Protein AF-A0A949Z402-F1 (afdb_monomer)

Foldseek 3Di:
DDDDDDDDDPDPDDPPPPPPPPDPPDAFEDEEALPQQFFDFDADPNDTDTGGDDPVSLVVSLVVCVVSLHQKYKYKNHFDPVSVVVSQVSNVVSPRHFPDKDWAAAQANGIEIMMGHPFDFPDWDWARFDWDADPNDTHTPRHTDGWTWTPPDPVDIDID

Structure (mmCIF, N/CA/C/O backbone):
data_AF-A0A949Z402-F1
#
_entry.id   AF-A0A949Z402-F1
#
loop_
_atom_site.group_PDB
_atom_site.id
_atom_site.type_symbol
_atom_site.label_atom_id
_atom_site.label_alt_id
_atom_site.label_comp_id
_atom_site.label_asym_id
_atom_site.label_entity_id
_atom_site.label_seq_id
_atom_site.pdbx_PDB_ins_code
_atom_site.Cartn_x
_atom_site.Cartn_y
_atom_site.Cartn_z
_atom_site.occupancy
_atom_site.B_iso_or_equiv
_atom_site.auth_seq_id
_atom_site.auth_comp_id
_atom_site.auth_asym_id
_atom_site.auth_atom_id
_atom_site.pdbx_PDB_model_num
ATOM 1 N N . MET A 1 1 ? -17.457 11.438 79.025 1.00 46.75 1 MET A N 1
ATOM 2 C CA . MET A 1 1 ? -18.144 10.648 77.982 1.00 46.75 1 MET A CA 1
ATOM 3 C C . MET A 1 1 ? -19.634 10.921 78.084 1.00 46.75 1 MET A C 1
ATOM 5 O O . MET A 1 1 ? -20.212 10.625 79.122 1.00 46.75 1 MET A O 1
ATOM 9 N N . PRO A 1 2 ? -20.213 11.567 77.064 1.00 48.06 2 PRO A N 1
ATOM 10 C CA . PRO A 1 2 ? -21.345 10.931 76.407 1.00 48.06 2 PRO A CA 1
ATOM 11 C C . PRO A 1 2 ? -21.256 10.956 74.873 1.00 48.06 2 PRO A C 1
ATOM 13 O O . PRO A 1 2 ? -20.436 11.629 74.256 1.00 48.06 2 PRO A O 1
ATOM 16 N N . LEU A 1 3 ? -22.125 10.114 74.339 1.00 45.69 3 LEU A N 1
ATOM 17 C CA . LEU A 1 3 ? -22.422 9.681 72.984 1.00 45.69 3 LEU A CA 1
ATOM 18 C C . LEU A 1 3 ? -22.854 10.820 72.034 1.00 45.69 3 LEU A C 1
ATOM 20 O O . LEU A 1 3 ? -23.601 11.703 72.451 1.00 45.69 3 LEU A O 1
ATOM 24 N N . GLY A 1 4 ? -22.526 10.722 70.737 1.00 38.00 4 GLY A N 1
ATOM 25 C CA . GLY A 1 4 ? -23.383 11.314 69.701 1.00 38.00 4 GLY A CA 1
ATOM 26 C C . GLY A 1 4 ? -22.744 11.665 68.352 1.00 38.00 4 GLY A C 1
ATOM 27 O O . GLY A 1 4 ? -21.992 12.626 68.260 1.00 38.00 4 GLY A O 1
ATOM 28 N N . LYS A 1 5 ? -23.254 10.981 67.313 1.00 41.22 5 LYS A N 1
ATOM 29 C CA . LYS A 1 5 ? -23.317 11.330 65.873 1.00 41.22 5 LYS A CA 1
ATOM 30 C C . LYS A 1 5 ? -22.234 10.740 64.960 1.00 41.22 5 LYS A C 1
ATOM 32 O O . LYS A 1 5 ? -21.258 11.383 64.595 1.00 41.22 5 LYS A O 1
ATOM 37 N N . ILE A 1 6 ? -22.518 9.519 64.502 1.00 51.88 6 ILE A N 1
ATOM 38 C CA . ILE A 1 6 ? -22.036 8.974 63.229 1.00 51.88 6 ILE A CA 1
ATOM 39 C C . ILE A 1 6 ? -22.799 9.713 62.123 1.00 51.88 6 ILE A C 1
ATOM 41 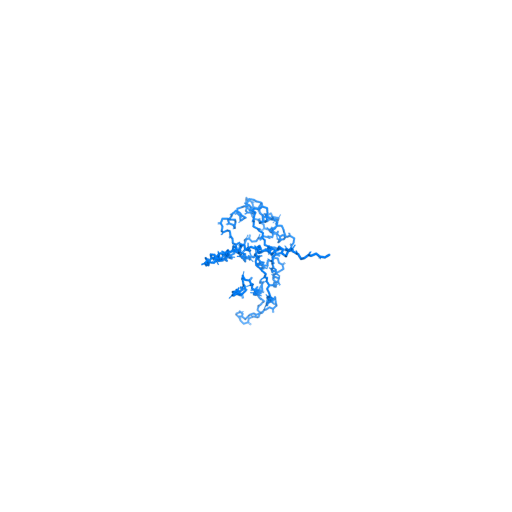O O . ILE A 1 6 ? -24.020 9.599 62.034 1.00 51.88 6 ILE A O 1
ATOM 45 N N . LEU A 1 7 ? -22.093 10.508 61.320 1.00 41.69 7 LEU A N 1
ATOM 46 C CA . LEU A 1 7 ? -22.651 11.148 60.134 1.00 41.69 7 LEU A CA 1
ATOM 47 C C . LEU A 1 7 ? -22.431 10.207 58.943 1.00 41.69 7 LEU A C 1
ATOM 49 O O . LEU A 1 7 ? -21.338 10.129 58.388 1.00 41.69 7 LEU A O 1
ATOM 53 N N . SER A 1 8 ? -23.461 9.448 58.586 1.00 45.00 8 SER A N 1
ATOM 54 C CA . SER A 1 8 ? -23.482 8.632 57.373 1.00 45.00 8 SER A CA 1
ATOM 55 C C . SER A 1 8 ? -23.674 9.546 56.159 1.00 45.00 8 SER A C 1
ATOM 57 O O . SER A 1 8 ? -24.784 10.005 55.903 1.00 45.00 8 SER A O 1
ATOM 59 N N . LEU A 1 9 ? -22.607 9.827 55.405 1.00 45.69 9 LEU A N 1
ATOM 60 C CA . LEU A 1 9 ? -22.726 10.397 54.061 1.00 45.69 9 LEU A CA 1
ATOM 61 C C . LEU A 1 9 ? -22.918 9.255 53.059 1.00 45.69 9 LEU A C 1
ATOM 63 O O . LEU A 1 9 ? -21.969 8.573 52.680 1.00 45.69 9 LEU A O 1
ATOM 67 N N . VAL A 1 10 ? -24.161 9.056 52.627 1.00 49.12 10 VAL A N 1
ATOM 68 C CA . VAL A 1 10 ? -24.473 8.288 51.418 1.00 49.12 10 VAL A CA 1
ATOM 69 C C . VAL A 1 10 ? -24.272 9.233 50.236 1.00 49.12 10 VAL A C 1
ATOM 71 O O . VAL A 1 10 ? -25.130 10.062 49.942 1.00 49.12 10 VAL A O 1
ATOM 74 N N . ALA A 1 11 ? -23.115 9.152 49.581 1.00 50.62 11 ALA A N 1
ATOM 75 C CA . ALA A 1 11 ? -22.916 9.789 48.286 1.00 50.62 11 ALA A CA 1
ATOM 76 C C . ALA A 1 11 ? -23.569 8.902 47.217 1.00 50.62 11 ALA A C 1
ATOM 78 O O . ALA A 1 11 ? -23.073 7.822 46.898 1.00 50.62 11 ALA A O 1
ATOM 79 N N . ALA A 1 12 ? -24.719 9.339 46.703 1.00 48.97 12 ALA A N 1
ATOM 80 C CA . ALA A 1 12 ? -25.381 8.714 45.568 1.00 48.97 12 ALA A CA 1
ATOM 81 C C . ALA A 1 12 ? -24.500 8.881 44.319 1.00 48.97 12 ALA A C 1
ATOM 83 O O . ALA A 1 12 ? -24.354 9.983 43.790 1.00 48.97 12 ALA A O 1
ATOM 84 N N . GLY A 1 13 ? -23.876 7.790 43.875 1.00 50.53 13 GLY A N 1
ATOM 85 C CA . GLY A 1 13 ? -23.133 7.747 42.621 1.00 50.53 13 GLY A CA 1
ATOM 86 C C . GLY A 1 13 ? -24.093 7.843 41.440 1.00 50.53 13 GLY A C 1
ATOM 87 O O . GLY A 1 13 ? -24.906 6.947 41.219 1.00 50.53 13 GLY A O 1
ATOM 88 N N . LEU A 1 14 ? -24.002 8.935 40.684 1.00 52.19 14 LEU A N 1
ATOM 89 C CA . LEU A 1 14 ? -24.701 9.097 39.417 1.00 52.19 14 LEU A CA 1
ATOM 90 C C . LEU A 1 14 ? -23.986 8.227 38.368 1.00 52.19 14 LEU A C 1
ATOM 92 O O . LEU A 1 14 ? -23.004 8.650 37.762 1.00 52.19 14 LEU A O 1
ATOM 96 N N . PHE A 1 15 ? -24.440 6.987 38.182 1.00 54.12 15 PHE A N 1
ATOM 97 C CA . PHE A 1 15 ? -24.009 6.167 37.050 1.00 54.12 15 PHE A CA 1
ATOM 98 C C . PHE A 1 15 ? -24.673 6.711 35.784 1.00 54.12 15 PHE A C 1
ATOM 100 O O . PHE A 1 15 ? -25.834 6.425 35.497 1.00 54.12 15 PHE A O 1
ATOM 107 N N . LEU A 1 16 ? -23.930 7.517 35.026 1.00 51.97 16 LEU A N 1
ATOM 108 C CA . LEU A 1 16 ? -24.252 7.785 33.631 1.00 51.97 16 LEU A CA 1
ATOM 109 C C . LEU A 1 16 ? -24.051 6.476 32.866 1.00 51.97 16 LEU A C 1
ATOM 111 O O . LEU A 1 16 ? -22.935 6.115 32.498 1.00 51.97 16 LEU A O 1
ATOM 115 N N . LEU A 1 17 ? -25.143 5.739 32.668 1.00 54.09 17 LEU A N 1
ATOM 116 C CA . LEU A 1 17 ? -25.222 4.708 31.643 1.00 54.09 17 LEU A CA 1
ATOM 117 C C . LEU A 1 17 ? -25.115 5.421 30.295 1.00 54.09 17 LEU A C 1
ATOM 119 O O . LEU A 1 17 ? -26.114 5.858 29.726 1.00 54.09 17 LEU A O 1
ATOM 123 N N . SER A 1 18 ? -23.885 5.584 29.814 1.00 55.62 18 SER A N 1
ATOM 124 C CA . SER A 1 18 ? -23.616 5.895 28.418 1.00 55.62 18 SER A CA 1
ATOM 125 C C . SER A 1 18 ? -24.183 4.741 27.605 1.00 55.62 18 SER A C 1
ATOM 127 O O . SER A 1 18 ? -23.554 3.693 27.479 1.00 55.62 18 SER A O 1
ATOM 129 N N . GLY A 1 19 ? -25.416 4.900 27.123 1.00 50.97 19 GLY A N 1
ATOM 130 C CA . GLY A 1 19 ? -25.978 3.995 26.140 1.00 50.97 19 GLY A CA 1
ATOM 131 C C . GLY A 1 19 ? -25.016 3.969 24.965 1.00 50.97 19 GLY A C 1
ATOM 132 O O . GLY A 1 19 ? -24.846 4.979 24.284 1.00 50.97 19 GLY A O 1
ATOM 133 N N . THR A 1 20 ? -24.341 2.842 24.755 1.00 55.91 20 THR A N 1
ATOM 134 C CA . THR A 1 20 ? -23.662 2.602 23.491 1.00 55.91 20 THR A CA 1
ATOM 135 C C . THR A 1 20 ? -24.765 2.600 22.452 1.00 55.91 20 THR A C 1
ATOM 137 O O . THR A 1 20 ? -25.595 1.689 22.426 1.00 55.91 20 THR A O 1
ATOM 140 N N . ALA A 1 21 ? -24.830 3.660 21.652 1.00 53.25 21 ALA A N 1
ATOM 141 C CA . ALA A 1 21 ? -25.573 3.611 20.414 1.00 53.25 21 ALA A CA 1
ATOM 142 C C . ALA A 1 21 ? -24.992 2.424 19.642 1.00 53.25 21 ALA A C 1
ATOM 144 O O . ALA A 1 21 ? -23.868 2.495 19.153 1.00 53.25 21 ALA A O 1
ATOM 145 N N . LEU A 1 22 ? -25.722 1.308 19.615 1.00 53.44 22 LEU A N 1
ATOM 146 C CA . LEU A 1 22 ? -25.444 0.174 18.742 1.00 53.44 22 LEU A CA 1
ATOM 147 C C . LEU A 1 22 ? -25.821 0.612 17.323 1.00 53.44 22 LEU A C 1
ATOM 149 O O . LEU A 1 22 ? -26.814 0.167 16.757 1.00 53.44 22 LEU A O 1
ATOM 153 N N . GLY A 1 23 ? -25.084 1.591 16.802 1.00 54.81 23 GLY A N 1
ATOM 154 C CA . GLY A 1 23 ? -25.001 1.816 15.376 1.00 54.81 23 GLY A CA 1
ATOM 155 C C . GLY A 1 23 ? -24.109 0.721 14.820 1.00 54.81 23 GLY A C 1
ATOM 156 O O . GLY A 1 23 ? -23.048 0.451 15.377 1.00 54.81 23 GLY A O 1
ATOM 157 N N . GLU A 1 24 ? -24.560 0.062 13.762 1.00 59.38 24 GLU A N 1
ATOM 158 C CA . GLU A 1 24 ? -23.704 -0.804 12.963 1.00 59.38 24 GLU A CA 1
ATOM 159 C C . GLU A 1 24 ? -22.546 0.063 12.450 1.00 59.38 24 GLU A C 1
ATOM 161 O O . GLU A 1 24 ? -22.741 0.957 11.624 1.00 59.38 24 GLU A O 1
ATOM 166 N N . GLU A 1 25 ? -21.365 -0.099 13.047 1.00 73.44 25 GLU A N 1
ATOM 167 C CA . GLU A 1 25 ? -20.179 0.663 12.675 1.00 73.44 25 GLU A CA 1
ATOM 168 C C . GLU A 1 25 ? -19.732 0.146 11.304 1.00 73.44 25 GLU A C 1
ATOM 170 O O . GLU A 1 25 ? -19.104 -0.905 11.181 1.00 73.44 25 GLU A O 1
ATOM 175 N N . ALA A 1 26 ? -20.172 0.835 10.250 1.00 88.19 26 ALA A N 1
ATOM 176 C CA . ALA A 1 26 ? -19.828 0.480 8.885 1.00 88.19 26 ALA A CA 1
ATOM 177 C C . ALA A 1 26 ? -18.327 0.696 8.671 1.00 88.19 26 ALA A C 1
ATOM 179 O O . ALA A 1 26 ? -17.808 1.785 8.912 1.00 88.19 26 ALA A O 1
ATOM 180 N N . VAL A 1 27 ? -17.646 -0.340 8.188 1.00 93.44 27 VAL A N 1
ATOM 181 C CA . VAL A 1 27 ? -16.229 -0.283 7.823 1.00 93.44 27 VAL A CA 1
ATOM 182 C C . VAL A 1 27 ? -16.104 -0.109 6.321 1.00 93.44 27 VAL A C 1
ATOM 184 O O . VAL A 1 27 ? -16.665 -0.890 5.551 1.00 93.44 27 VAL A O 1
ATOM 187 N N . THR A 1 28 ? -15.313 0.873 5.894 1.00 97.12 28 THR A N 1
ATOM 188 C CA . THR A 1 28 ? -15.003 1.069 4.476 1.00 97.12 28 THR A CA 1
ATOM 189 C C . THR A 1 28 ? -13.677 0.402 4.127 1.00 97.12 28 THR A C 1
ATOM 191 O O . THR A 1 28 ? -12.605 0.873 4.514 1.00 97.12 28 THR A O 1
ATOM 194 N N . PHE A 1 29 ? -13.749 -0.679 3.350 1.00 97.81 29 PHE A N 1
ATOM 195 C CA . PHE A 1 29 ? -12.595 -1.281 2.686 1.00 97.81 29 PHE A CA 1
ATOM 196 C C . PHE A 1 29 ? -12.492 -0.772 1.245 1.00 97.81 29 PHE A C 1
ATOM 198 O O . PHE A 1 29 ? -13.462 -0.836 0.488 1.00 97.81 29 PHE A O 1
ATOM 205 N N . ALA A 1 30 ? -11.307 -0.312 0.847 1.00 98.38 30 ALA A N 1
ATOM 206 C CA . ALA A 1 30 ? -11.012 0.061 -0.530 1.00 98.38 30 ALA A CA 1
ATOM 207 C C . ALA A 1 30 ? -9.745 -0.637 -1.024 1.00 98.38 30 ALA A C 1
ATOM 209 O O . ALA A 1 30 ? -8.752 -0.723 -0.305 1.00 98.38 30 ALA A O 1
ATOM 210 N N . HIS A 1 31 ? -9.757 -1.071 -2.284 1.00 98.19 31 HIS A N 1
ATOM 211 C CA . HIS A 1 31 ? -8.558 -1.505 -2.991 1.00 98.19 31 HIS A CA 1
ATOM 212 C C . HIS A 1 31 ? -8.319 -0.606 -4.206 1.00 98.19 31 HIS A C 1
ATOM 214 O O . HIS A 1 31 ? -9.238 -0.369 -4.992 1.00 98.19 31 HIS A O 1
ATOM 220 N N . TYR A 1 32 ? -7.091 -0.112 -4.367 1.00 98.12 32 TYR A N 1
ATOM 221 C CA . TYR A 1 32 ? -6.745 0.821 -5.436 1.00 98.12 32 TYR A CA 1
ATOM 222 C C . TYR A 1 32 ? -5.371 0.498 -6.036 1.00 98.12 32 TYR A C 1
ATOM 224 O O . TYR A 1 32 ? -4.352 0.542 -5.350 1.00 98.12 32 TYR A O 1
ATOM 232 N N . ASN A 1 33 ? -5.313 0.209 -7.338 1.00 98.12 33 ASN A N 1
ATOM 233 C CA . ASN A 1 33 ? -4.036 0.171 -8.050 1.00 98.12 33 ASN A CA 1
ATOM 234 C C . ASN A 1 33 ? -3.547 1.616 -8.231 1.00 98.12 33 ASN A C 1
ATOM 236 O O . ASN A 1 33 ? -4.213 2.420 -8.883 1.00 98.12 33 ASN A O 1
ATOM 240 N N . VAL A 1 34 ? -2.405 1.959 -7.630 1.00 98.19 34 VAL A N 1
ATOM 241 C CA . VAL A 1 34 ? -1.888 3.340 -7.604 1.00 98.19 34 VAL A CA 1
ATOM 242 C C . VAL A 1 34 ? -1.149 3.740 -8.887 1.00 98.19 34 VAL A C 1
ATOM 244 O O . VAL A 1 34 ? -0.618 4.852 -8.966 1.00 98.19 34 VAL A O 1
ATOM 247 N N . GLU A 1 35 ? -1.161 2.857 -9.889 1.00 96.94 35 GLU A N 1
ATOM 248 C CA . GLU A 1 35 ? -0.598 3.032 -11.225 1.00 96.94 35 GLU A CA 1
ATOM 249 C C . GLU A 1 35 ? 0.867 3.467 -11.151 1.00 96.94 35 GLU A C 1
ATOM 251 O O . GLU A 1 35 ? 1.227 4.636 -11.360 1.00 96.94 35 GLU A O 1
ATOM 256 N N . ASN A 1 36 ? 1.706 2.491 -10.815 1.00 96.94 36 ASN A N 1
ATOM 257 C CA . ASN A 1 36 ? 3.144 2.621 -10.637 1.00 96.94 36 ASN A CA 1
ATOM 258 C C . ASN A 1 36 ? 3.553 3.817 -9.755 1.00 96.94 36 ASN A C 1
ATOM 260 O O . ASN A 1 36 ? 4.125 4.805 -10.240 1.00 96.94 36 ASN A O 1
ATOM 264 N N . TYR A 1 37 ? 3.312 3.719 -8.443 1.00 98.00 37 TYR A N 1
ATOM 265 C CA . TYR A 1 37 ? 3.871 4.643 -7.446 1.00 98.00 37 TYR A CA 1
ATOM 266 C C . TYR A 1 37 ? 5.343 4.299 -7.165 1.00 98.00 37 TYR A C 1
ATOM 268 O O . TYR A 1 37 ? 5.717 3.938 -6.057 1.00 98.00 37 TYR A O 1
ATOM 276 N N . LEU A 1 38 ? 6.159 4.353 -8.216 1.00 96.50 38 LEU A N 1
ATOM 277 C CA . LEU A 1 38 ? 7.594 4.080 -8.209 1.00 96.50 38 LEU A CA 1
ATOM 278 C C . LEU A 1 38 ? 8.339 5.047 -9.138 1.00 96.50 38 LEU A C 1
ATOM 280 O O . LEU A 1 38 ? 7.731 5.818 -9.893 1.00 96.50 38 LEU A O 1
ATOM 284 N N . GLU A 1 39 ? 9.666 4.990 -9.115 1.00 95.88 39 GLU A N 1
ATOM 285 C CA . GLU A 1 39 ? 10.481 5.579 -10.175 1.00 95.88 39 GLU A CA 1
ATOM 286 C C . GLU A 1 39 ? 10.527 4.623 -11.363 1.00 95.88 39 GLU A C 1
ATOM 288 O O . GLU A 1 39 ? 10.746 3.429 -11.195 1.00 95.88 39 GLU A O 1
ATOM 293 N N . MET A 1 40 ? 10.285 5.130 -12.568 1.00 95.44 40 MET A N 1
ATOM 294 C CA . MET A 1 40 ? 10.341 4.320 -13.783 1.00 95.44 40 MET A CA 1
ATOM 295 C C . MET A 1 40 ? 10.519 5.205 -15.014 1.00 95.44 40 MET A C 1
ATOM 297 O O . MET A 1 40 ? 10.431 6.432 -14.938 1.00 95.44 40 MET A O 1
ATOM 301 N N . ASN A 1 41 ? 10.702 4.580 -16.177 1.00 94.31 41 ASN A N 1
ATOM 302 C CA . ASN A 1 41 ? 10.580 5.277 -17.453 1.00 94.31 41 ASN A CA 1
ATOM 303 C C . ASN A 1 41 ? 9.126 5.708 -17.685 1.00 94.31 41 ASN A C 1
ATOM 305 O O . ASN A 1 41 ? 8.216 4.880 -17.729 1.00 94.31 41 ASN A O 1
ATOM 309 N N . ARG A 1 42 ? 8.918 7.009 -17.866 1.00 91.25 42 ARG A N 1
ATOM 310 C CA . ARG A 1 42 ? 7.619 7.652 -18.091 1.00 91.25 42 ARG A CA 1
ATOM 311 C C . ARG A 1 42 ? 7.602 8.348 -19.442 1.00 91.25 42 ARG A C 1
ATOM 313 O O . ARG A 1 42 ? 8.650 8.586 -20.034 1.00 91.25 42 ARG A O 1
ATOM 320 N N . ARG A 1 43 ? 6.407 8.661 -19.944 1.00 88.06 43 ARG A N 1
ATOM 321 C CA . ARG A 1 43 ? 6.229 9.424 -21.186 1.00 88.06 43 ARG A CA 1
ATOM 322 C C . ARG A 1 43 ? 5.838 10.856 -20.856 1.00 88.06 43 ARG A C 1
ATOM 324 O O . ARG A 1 43 ? 4.764 11.070 -20.304 1.00 88.06 43 ARG A O 1
ATOM 331 N N . ASP A 1 44 ? 6.671 11.809 -21.252 1.00 81.62 44 ASP A N 1
ATOM 332 C CA . ASP A 1 44 ? 6.364 13.239 -21.196 1.00 81.62 44 ASP A CA 1
ATOM 333 C C . ASP A 1 44 ? 6.565 13.853 -22.584 1.00 81.62 44 ASP A C 1
ATOM 335 O O . ASP A 1 44 ? 7.619 13.693 -23.197 1.00 81.62 44 ASP A O 1
ATOM 339 N N . GLY A 1 45 ? 5.514 14.452 -23.150 1.00 80.88 45 GLY A N 1
ATOM 340 C CA . GLY A 1 45 ? 5.546 14.994 -24.516 1.00 80.88 45 GLY A CA 1
ATOM 341 C C . GLY A 1 45 ? 5.982 13.994 -25.603 1.00 80.88 45 GLY A C 1
ATOM 342 O O . GLY A 1 45 ? 6.490 14.403 -26.643 1.00 80.88 45 GLY A O 1
ATOM 343 N N . GLY A 1 46 ? 5.827 12.685 -25.365 1.00 83.38 46 GLY A N 1
ATOM 344 C CA . GLY A 1 46 ? 6.287 11.617 -26.264 1.00 83.38 46 GLY A CA 1
ATOM 345 C C . GLY A 1 46 ? 7.743 11.171 -26.065 1.00 83.38 46 GLY A C 1
ATOM 346 O O . GLY A 1 46 ? 8.159 10.206 -26.704 1.00 83.38 46 GLY A O 1
ATOM 347 N N . GLN A 1 47 ? 8.500 11.806 -25.167 1.00 85.94 47 GLN A N 1
ATOM 348 C CA . GLN A 1 47 ? 9.859 11.404 -24.800 1.00 85.94 47 GLN A CA 1
ATOM 349 C C . GLN A 1 47 ? 9.853 10.509 -23.558 1.00 85.94 47 GLN A C 1
ATOM 351 O O . GLN A 1 47 ? 9.030 10.681 -22.657 1.00 85.94 47 GLN A O 1
ATOM 356 N N . ALA A 1 48 ? 10.772 9.543 -23.520 1.00 89.62 48 ALA A N 1
ATOM 357 C CA . ALA A 1 48 ? 10.993 8.717 -22.342 1.00 89.62 48 ALA A CA 1
ATOM 358 C C . ALA A 1 48 ? 11.830 9.496 -21.320 1.00 89.62 48 ALA A C 1
ATOM 360 O O . ALA A 1 48 ? 12.960 9.882 -21.614 1.00 89.62 48 ALA A O 1
ATOM 361 N N . VAL A 1 49 ? 11.282 9.711 -20.127 1.00 92.44 49 VAL A N 1
ATOM 362 C CA . VAL A 1 49 ? 11.958 10.381 -19.010 1.00 92.44 49 VAL A CA 1
ATOM 363 C C . VAL A 1 49 ? 11.908 9.458 -17.802 1.00 92.44 49 VAL A C 1
ATOM 365 O O . VAL A 1 49 ? 10.834 8.983 -17.434 1.00 92.44 49 VAL A O 1
ATOM 368 N N . PHE A 1 50 ? 13.055 9.186 -17.185 1.00 94.94 50 PHE A N 1
ATOM 369 C CA . PHE A 1 50 ? 13.101 8.434 -15.934 1.00 94.94 50 PHE A CA 1
ATOM 370 C C . PHE A 1 50 ? 12.737 9.349 -14.764 1.00 94.94 50 PHE A C 1
ATOM 372 O O . PHE A 1 50 ? 13.298 10.438 -14.630 1.00 94.94 50 PHE A O 1
ATOM 379 N N . GLY A 1 51 ? 11.804 8.920 -13.918 1.00 95.12 51 GLY A N 1
ATOM 380 C CA . GLY A 1 51 ? 11.444 9.687 -12.734 1.00 95.12 51 GLY A CA 1
ATOM 381 C C . GLY A 1 51 ? 10.279 9.114 -11.929 1.00 95.12 51 GLY A C 1
ATOM 382 O O . GLY A 1 51 ? 9.655 8.118 -12.323 1.00 95.12 51 GLY A O 1
ATOM 383 N N . PRO A 1 52 ? 9.959 9.753 -10.791 1.00 95.94 52 PRO A N 1
ATOM 384 C CA . PRO A 1 52 ? 8.891 9.322 -9.897 1.00 95.94 52 PRO A CA 1
ATOM 385 C C . PRO A 1 52 ? 7.513 9.551 -10.519 1.00 95.94 52 PRO A C 1
ATOM 387 O O . PRO A 1 52 ? 7.370 10.264 -11.518 1.00 95.94 52 PRO A O 1
ATOM 390 N N . LYS A 1 53 ? 6.466 8.994 -9.893 1.00 96.50 53 LYS A N 1
ATOM 391 C CA . LYS A 1 53 ? 5.078 9.338 -10.243 1.00 96.50 53 LYS A CA 1
ATOM 392 C C . LYS A 1 53 ? 4.899 10.861 -10.232 1.00 96.50 53 LYS A C 1
ATOM 394 O O . LYS A 1 53 ? 5.236 11.477 -9.216 1.00 96.50 53 LYS A O 1
ATOM 399 N N . PRO A 1 54 ? 4.390 11.481 -11.316 1.00 95.62 54 PRO A N 1
ATOM 400 C CA . PRO A 1 54 ? 4.269 12.930 -11.390 1.00 95.62 54 PRO A CA 1
ATOM 401 C C . PRO A 1 54 ? 3.500 13.498 -10.198 1.00 95.62 54 PRO A C 1
ATOM 403 O O . PRO A 1 54 ? 2.437 12.996 -9.831 1.00 95.62 54 PRO A O 1
ATOM 406 N N . GLU A 1 55 ? 3.992 14.592 -9.617 1.00 97.12 55 GLU A N 1
ATOM 407 C CA . GLU A 1 55 ? 3.386 15.200 -8.423 1.00 97.12 55 GLU A CA 1
ATOM 408 C C . GLU A 1 55 ? 1.904 15.552 -8.611 1.00 97.12 55 GLU A C 1
ATOM 410 O O . GLU A 1 55 ? 1.104 15.442 -7.680 1.00 97.12 55 GLU A O 1
ATOM 415 N N . ARG A 1 56 ? 1.509 15.936 -9.831 1.00 96.75 56 ARG A N 1
ATOM 416 C CA . ARG A 1 56 ? 0.102 16.180 -10.172 1.00 96.75 56 ARG A CA 1
ATOM 417 C C . ARG A 1 56 ? -0.745 14.917 -10.009 1.00 96.75 56 ARG A C 1
ATOM 419 O O . ARG A 1 56 ? -1.842 15.002 -9.466 1.00 96.75 56 ARG A O 1
ATOM 426 N N . GLU A 1 57 ? -0.245 13.765 -10.445 1.00 97.19 57 GLU A N 1
ATOM 427 C CA . GLU A 1 57 ? -0.935 12.481 -10.299 1.00 97.19 57 GLU A CA 1
ATOM 428 C C . GLU A 1 57 ? -0.974 12.032 -8.841 1.00 97.19 57 GLU A C 1
ATOM 430 O O . GLU A 1 57 ? -2.037 11.643 -8.367 1.00 97.19 57 GLU A O 1
ATOM 435 N N . LYS A 1 58 ? 0.135 12.165 -8.098 1.00 98.44 58 LYS A N 1
ATOM 436 C CA . LYS A 1 58 ? 0.165 11.864 -6.656 1.00 98.44 58 LYS A CA 1
ATOM 437 C C . LYS A 1 58 ? -0.889 12.672 -5.890 1.00 98.44 58 LYS A C 1
ATOM 439 O O . LYS A 1 58 ? -1.616 12.120 -5.070 1.00 98.44 58 LYS A O 1
ATOM 444 N N . LYS A 1 59 ? -1.026 13.972 -6.183 1.00 98.56 59 LYS A N 1
ATOM 445 C CA . LYS A 1 59 ? -2.052 14.840 -5.572 1.00 98.56 59 LYS A CA 1
ATOM 446 C C . LYS A 1 59 ? -3.479 14.398 -5.903 1.00 98.56 59 LYS A C 1
ATOM 448 O O . LYS A 1 59 ? -4.339 14.442 -5.029 1.00 98.56 59 LYS A O 1
ATOM 453 N N . VAL A 1 60 ? -3.738 13.992 -7.147 1.00 98.50 60 VAL A N 1
ATOM 454 C CA . VAL A 1 60 ? -5.059 13.491 -7.562 1.00 98.50 60 VAL A CA 1
ATOM 455 C C . VAL A 1 60 ? -5.370 12.162 -6.879 1.00 98.50 60 VAL A C 1
ATOM 457 O O . VAL A 1 60 ? -6.454 12.024 -6.326 1.00 98.50 60 VAL A O 1
ATOM 460 N N . LEU A 1 61 ? -4.409 11.237 -6.844 1.00 98.56 61 LEU A N 1
ATOM 461 C CA . LEU A 1 61 ? -4.530 9.953 -6.156 1.00 98.56 61 LEU A CA 1
ATOM 462 C C . LEU A 1 61 ? -4.901 10.139 -4.679 1.00 98.56 61 LEU A C 1
ATOM 464 O O . LEU A 1 61 ? -5.891 9.583 -4.214 1.00 98.56 61 LEU A O 1
ATOM 468 N N . VAL A 1 62 ? -4.148 10.971 -3.954 1.00 98.69 62 VAL A N 1
ATOM 469 C CA . VAL A 1 62 ? -4.406 11.249 -2.531 1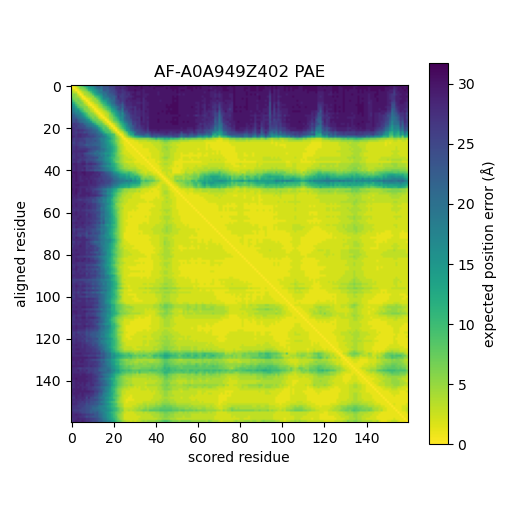.00 98.69 62 VAL A CA 1
ATOM 470 C C . VAL A 1 62 ? -5.775 11.900 -2.329 1.00 98.69 62 VAL A C 1
ATOM 472 O O . VAL A 1 62 ? -6.468 11.572 -1.370 1.00 98.69 62 VAL A O 1
ATOM 475 N N . ARG A 1 63 ? -6.202 12.787 -3.238 1.00 98.62 63 ARG A N 1
ATOM 476 C CA . ARG A 1 63 ? -7.541 13.386 -3.182 1.00 98.62 63 ARG A CA 1
ATOM 477 C C . ARG A 1 63 ? -8.644 12.339 -3.364 1.00 98.62 63 ARG A C 1
ATOM 479 O O . ARG A 1 63 ? -9.583 12.351 -2.583 1.00 98.62 63 ARG A O 1
ATOM 486 N N . ILE A 1 64 ? -8.508 11.430 -4.331 1.00 98.56 64 ILE A N 1
ATOM 487 C CA . ILE A 1 64 ? -9.473 10.339 -4.558 1.00 98.56 64 ILE A CA 1
ATOM 488 C C . ILE A 1 64 ? -9.574 9.452 -3.313 1.00 98.56 64 ILE A C 1
ATOM 490 O O . ILE A 1 64 ? -10.669 9.193 -2.826 1.00 98.56 64 ILE A O 1
ATOM 494 N N . ILE A 1 65 ? -8.438 9.037 -2.748 1.00 98.75 65 ILE A N 1
ATOM 495 C CA . ILE A 1 65 ? -8.420 8.211 -1.533 1.00 98.75 65 ILE A CA 1
ATOM 496 C C . ILE A 1 65 ? -9.062 8.960 -0.356 1.00 98.75 6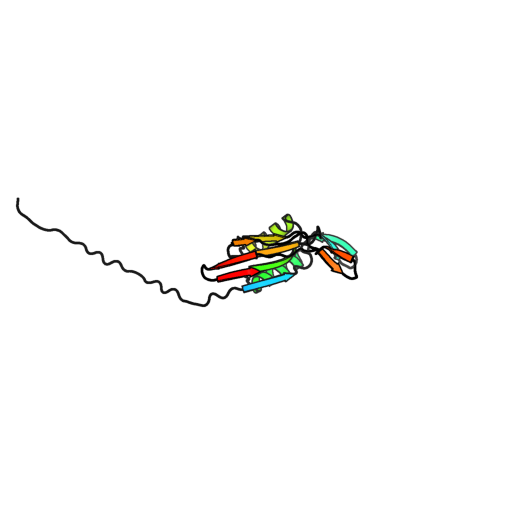5 ILE A C 1
ATOM 498 O O . ILE A 1 65 ? -9.821 8.369 0.407 1.00 98.75 65 ILE A O 1
ATOM 502 N N . LYS A 1 66 ? -8.816 10.270 -0.228 1.00 98.50 66 LYS A N 1
ATOM 503 C CA . LYS A 1 66 ? -9.474 11.114 0.778 1.00 98.50 66 LYS A CA 1
ATOM 504 C C . LYS A 1 66 ? -10.990 11.164 0.606 1.00 98.50 66 LYS A C 1
ATOM 506 O O . LYS A 1 66 ? -11.699 11.111 1.602 1.00 98.50 66 LYS A O 1
ATOM 511 N N . GLU A 1 67 ? -11.474 11.288 -0.626 1.00 98.31 67 GLU A N 1
ATOM 512 C CA . GLU A 1 67 ? -12.909 11.311 -0.932 1.00 98.31 67 GLU A CA 1
ATOM 513 C C . GLU A 1 67 ? -13.582 9.966 -0.621 1.00 98.31 67 GLU A C 1
ATOM 515 O O . GLU A 1 67 ? -14.716 9.958 -0.153 1.00 98.31 67 GLU A O 1
ATOM 520 N N . ILE A 1 68 ? -12.875 8.845 -0.815 1.00 98.19 68 ILE A N 1
ATOM 521 C CA . ILE A 1 68 ? -13.334 7.508 -0.397 1.00 98.19 68 ILE A CA 1
ATOM 522 C C . ILE A 1 68 ? -13.350 7.381 1.135 1.00 98.19 68 ILE A C 1
ATOM 524 O O . ILE A 1 68 ? -14.231 6.728 1.682 1.00 98.19 68 ILE A O 1
ATOM 528 N N . HIS A 1 69 ? -12.376 7.995 1.815 1.00 97.81 69 HIS A N 1
ATOM 529 C CA . HIS A 1 69 ? -12.187 7.941 3.267 1.00 97.81 69 HIS A CA 1
ATOM 530 C C . HIS A 1 69 ? -12.161 6.498 3.834 1.00 97.81 69 HIS A C 1
ATOM 532 O O . HIS A 1 69 ? -12.946 6.162 4.724 1.00 97.81 69 HIS A O 1
ATOM 538 N N . PRO A 1 70 ? -11.273 5.615 3.331 1.00 98.44 70 PRO A N 1
ATOM 539 C CA . PRO A 1 70 ? -11.258 4.218 3.749 1.00 98.44 70 PRO A CA 1
ATOM 540 C C . PRO A 1 70 ? -10.751 4.050 5.186 1.00 98.44 70 PRO A C 1
ATOM 542 O O . PRO A 1 70 ? -9.832 4.747 5.621 1.00 98.44 70 PRO A O 1
ATOM 545 N N . ASP A 1 71 ? -11.289 3.054 5.886 1.00 98.25 71 ASP A N 1
ATOM 546 C CA . ASP A 1 71 ? -10.744 2.584 7.163 1.00 98.25 71 ASP A CA 1
ATOM 547 C C . ASP A 1 71 ? -9.629 1.554 6.957 1.00 98.25 71 ASP A C 1
ATOM 549 O O . ASP A 1 71 ? -8.691 1.461 7.755 1.00 98.25 71 ASP A O 1
ATOM 553 N N . ILE A 1 72 ? -9.724 0.805 5.856 1.00 98.69 72 ILE A N 1
ATOM 554 C CA . ILE A 1 72 ? -8.731 -0.160 5.392 1.00 98.69 72 ILE A CA 1
ATOM 555 C C . ILE A 1 72 ? -8.500 0.086 3.899 1.00 98.69 72 ILE A C 1
ATOM 557 O O . ILE A 1 72 ? -9.440 0.083 3.102 1.00 98.69 72 ILE A O 1
ATOM 561 N N . LEU A 1 73 ? -7.244 0.295 3.518 1.00 98.88 73 LEU A N 1
ATOM 562 C CA . LEU A 1 73 ? -6.822 0.586 2.154 1.00 98.88 73 LEU A CA 1
ATOM 563 C C . LEU A 1 73 ? -5.797 -0.449 1.686 1.00 98.88 73 LEU A C 1
ATOM 565 O O . LEU A 1 73 ? -4.659 -0.454 2.149 1.00 98.88 73 LEU A O 1
ATOM 569 N N . GLY A 1 74 ? -6.184 -1.289 0.732 1.00 98.69 74 GLY A N 1
ATOM 570 C CA . GLY A 1 74 ? -5.261 -2.099 -0.056 1.00 98.69 74 GLY A CA 1
ATOM 571 C C . GLY A 1 74 ? -4.763 -1.326 -1.278 1.00 98.69 74 GLY A C 1
ATOM 572 O O . GLY A 1 74 ? -5.545 -0.665 -1.963 1.00 98.69 74 GLY A O 1
ATOM 573 N N . VAL A 1 75 ? -3.474 -1.422 -1.586 1.00 98.62 75 VAL A N 1
ATOM 574 C CA . VAL A 1 75 ? -2.880 -0.843 -2.793 1.00 98.62 75 VAL A CA 1
ATOM 575 C C . VAL A 1 75 ? -1.995 -1.838 -3.529 1.00 98.62 75 VAL A C 1
ATOM 577 O O . VAL A 1 75 ? -1.286 -2.641 -2.921 1.00 98.62 75 VAL A O 1
ATOM 580 N N . ALA A 1 76 ? -2.012 -1.737 -4.855 1.00 98.44 76 ALA A N 1
ATOM 581 C CA . ALA A 1 76 ? -1.144 -2.485 -5.757 1.00 98.44 76 ALA A CA 1
ATOM 582 C C . ALA A 1 76 ? -0.312 -1.532 -6.621 1.00 98.44 76 ALA A C 1
ATOM 584 O O . ALA A 1 76 ? -0.698 -0.380 -6.812 1.00 98.44 76 ALA A O 1
ATOM 585 N N . GLU A 1 77 ? 0.803 -2.031 -7.161 1.00 97.81 77 GLU A N 1
ATOM 586 C CA . GLU A 1 77 ? 1.810 -1.229 -7.881 1.00 97.81 77 GLU A CA 1
ATOM 587 C C . GLU A 1 77 ? 2.434 -0.126 -7.018 1.00 97.81 77 GLU A C 1
ATOM 589 O O . GLU A 1 77 ? 2.767 0.965 -7.493 1.00 97.81 77 GLU A O 1
ATOM 594 N N . MET A 1 78 ? 2.599 -0.432 -5.730 1.00 98.50 78 MET A N 1
ATOM 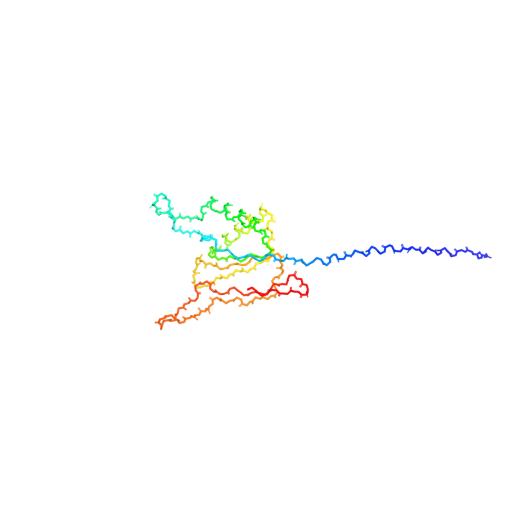595 C CA . MET A 1 78 ? 3.378 0.393 -4.821 1.00 98.50 78 MET A CA 1
ATOM 596 C C . MET A 1 78 ? 4.867 0.172 -5.077 1.00 98.50 78 MET A C 1
ATOM 598 O O . MET A 1 78 ? 5.295 -0.962 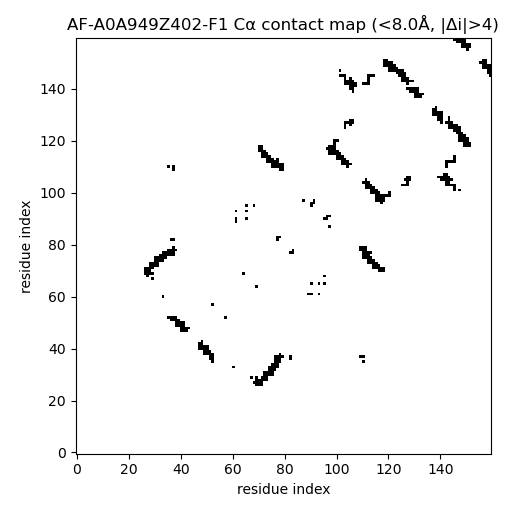-5.291 1.00 98.50 78 MET A O 1
ATOM 602 N N . GLY A 1 79 ? 5.635 1.255 -5.063 1.00 98.06 79 GLY A N 1
ATOM 603 C CA . GLY A 1 79 ? 7.087 1.218 -5.154 1.00 98.06 79 GLY A CA 1
ATOM 604 C C . GLY A 1 79 ? 7.766 0.831 -3.840 1.00 98.06 79 GLY A C 1
ATOM 605 O O . GLY A 1 79 ? 7.085 0.424 -2.895 1.00 98.06 79 GLY A O 1
ATOM 606 N N . PRO A 1 80 ? 9.102 0.969 -3.778 1.00 96.94 80 PRO A N 1
ATOM 607 C CA . PRO A 1 80 ? 9.922 0.529 -2.652 1.00 96.94 80 PRO A CA 1
ATOM 608 C C . PRO A 1 80 ? 9.560 1.211 -1.314 1.00 96.94 80 PRO A C 1
ATOM 610 O O . PRO A 1 80 ? 8.811 2.194 -1.286 1.00 96.94 80 PRO A O 1
ATOM 613 N N . PRO A 1 81 ? 10.091 0.713 -0.176 1.00 96.31 81 PRO A N 1
ATOM 614 C CA . PRO A 1 81 ? 9.689 1.159 1.161 1.00 96.31 81 PRO A CA 1
ATOM 615 C C . PRO A 1 81 ? 9.770 2.670 1.419 1.00 96.31 81 PRO A C 1
ATOM 617 O O . PRO A 1 81 ? 8.941 3.203 2.152 1.00 96.31 81 PRO A O 1
ATOM 620 N N . ASP A 1 82 ? 10.731 3.374 0.827 1.00 97.19 82 ASP A N 1
ATOM 621 C CA . ASP A 1 82 ? 10.857 4.833 0.910 1.00 97.19 82 ASP A CA 1
ATOM 622 C C . ASP A 1 82 ? 9.678 5.550 0.232 1.00 97.19 82 ASP A C 1
ATOM 624 O O . ASP A 1 82 ? 9.111 6.493 0.789 1.00 97.19 82 ASP A O 1
ATOM 628 N N . GLN A 1 83 ? 9.235 5.058 -0.926 1.00 98.00 83 GLN A N 1
ATOM 629 C CA . GLN A 1 83 ? 8.066 5.588 -1.629 1.00 98.00 83 GLN A CA 1
ATOM 630 C C . GLN A 1 83 ? 6.762 5.216 -0.927 1.00 98.00 83 GLN A C 1
ATOM 632 O O . GLN A 1 83 ? 5.837 6.029 -0.879 1.00 98.00 83 GLN A O 1
ATOM 637 N N . PHE A 1 84 ? 6.697 4.033 -0.312 1.00 98.44 84 PHE A N 1
ATOM 638 C CA . PHE A 1 84 ? 5.571 3.657 0.536 1.00 98.44 84 PHE A CA 1
ATOM 639 C C . PHE A 1 84 ? 5.457 4.562 1.774 1.00 98.44 84 PHE A C 1
ATOM 641 O O . PHE A 1 84 ? 4.368 5.052 2.075 1.00 98.44 84 PHE A O 1
ATOM 648 N N . GLN A 1 85 ? 6.569 4.870 2.448 1.00 98.38 85 GLN A N 1
ATOM 649 C CA . GLN A 1 85 ? 6.593 5.822 3.567 1.00 98.38 85 GLN A CA 1
ATOM 650 C C . GLN A 1 85 ? 6.169 7.231 3.130 1.00 98.38 85 GLN A C 1
ATOM 652 O O . GLN A 1 85 ? 5.422 7.916 3.832 1.00 98.38 85 GLN A O 1
ATOM 657 N N . GLU A 1 86 ? 6.608 7.663 1.950 1.00 98.50 86 GLU A N 1
ATOM 658 C CA . GLU A 1 86 ? 6.211 8.935 1.349 1.00 98.50 86 GLU A CA 1
ATOM 659 C C . GLU A 1 86 ? 4.700 8.981 1.062 1.00 98.50 86 GLU A C 1
ATOM 661 O O . GLU A 1 86 ? 4.030 9.960 1.402 1.00 98.50 86 GLU A O 1
ATOM 666 N N . PHE A 1 87 ? 4.138 7.892 0.530 1.00 98.69 87 PHE A N 1
ATOM 667 C CA . PHE A 1 87 ? 2.699 7.719 0.332 1.00 98.69 87 PHE A CA 1
ATOM 668 C C . PHE A 1 87 ? 1.925 7.764 1.659 1.00 98.69 87 PHE A C 1
ATOM 670 O O . PHE A 1 87 ? 0.965 8.529 1.780 1.00 98.69 87 PHE A O 1
ATOM 677 N N . GLN A 1 88 ? 2.378 7.033 2.684 1.00 98.75 88 GLN A N 1
ATOM 678 C CA . GLN A 1 88 ? 1.802 7.076 4.035 1.00 98.75 88 GLN A CA 1
ATOM 679 C C . GLN A 1 88 ? 1.790 8.498 4.601 1.00 98.75 88 GLN A C 1
ATOM 681 O O . GLN A 1 88 ? 0.777 8.945 5.145 1.00 98.75 88 GLN A O 1
ATOM 686 N N . LYS A 1 89 ? 2.893 9.238 4.434 1.00 98.69 89 LYS A N 1
ATOM 687 C CA . LYS A 1 89 ? 2.982 10.630 4.876 1.00 98.69 89 LYS A CA 1
ATOM 688 C C . LYS A 1 89 ? 1.942 11.506 4.174 1.00 98.69 89 LYS A C 1
ATOM 690 O O . LYS A 1 89 ? 1.272 12.285 4.845 1.00 98.69 89 LYS A O 1
ATOM 695 N N . ARG A 1 90 ? 1.759 11.370 2.856 1.00 98.69 90 ARG A N 1
ATOM 696 C CA . ARG A 1 90 ? 0.746 12.152 2.124 1.00 98.69 90 ARG A CA 1
ATOM 697 C C . ARG A 1 90 ? -0.675 11.868 2.586 1.00 98.69 90 ARG A C 1
ATOM 699 O O . ARG A 1 90 ? -1.469 12.801 2.674 1.00 98.69 90 ARG A O 1
ATOM 706 N N . LEU A 1 91 ? -0.998 10.605 2.860 1.00 98.81 91 LEU A N 1
ATOM 707 C CA . LEU A 1 91 ? -2.303 10.222 3.402 1.00 98.81 91 LEU A CA 1
ATOM 708 C C . LEU A 1 91 ? -2.521 10.856 4.782 1.00 98.81 91 LEU A C 1
ATOM 710 O O . LEU A 1 91 ? -3.548 11.498 5.014 1.00 98.81 91 LEU A O 1
ATOM 714 N N . LYS A 1 92 ? -1.505 10.793 5.648 1.00 98.56 9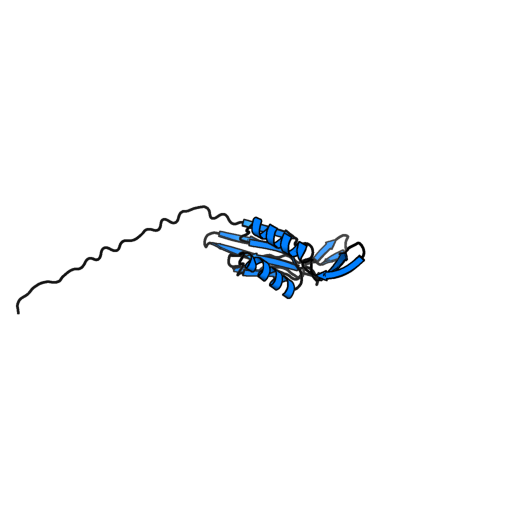2 LYS A N 1
ATOM 715 C CA . LYS A 1 92 ? -1.529 11.444 6.961 1.00 98.56 92 LYS A CA 1
ATOM 716 C C . LYS A 1 92 ? -1.709 12.961 6.861 1.00 98.56 92 LYS A C 1
ATOM 718 O O . LYS A 1 92 ? -2.551 13.515 7.561 1.00 98.56 92 LYS A O 1
ATOM 723 N N . ASP A 1 93 ? -0.987 13.626 5.957 1.00 98.56 93 ASP A N 1
ATOM 724 C CA . ASP A 1 93 ? -1.080 15.078 5.737 1.00 98.56 93 ASP A CA 1
ATOM 725 C C . ASP A 1 93 ? -2.503 15.524 5.331 1.00 98.56 93 ASP A C 1
ATOM 727 O O . ASP A 1 93 ? -2.862 16.689 5.512 1.00 98.56 93 ASP A O 1
ATOM 731 N N . VAL A 1 94 ? -3.333 14.617 4.798 1.00 98.31 94 VAL A N 1
ATOM 732 C CA . VAL A 1 94 ? -4.736 14.899 4.456 1.00 98.31 94 VAL A CA 1
ATOM 733 C C . VAL A 1 94 ? -5.761 14.384 5.471 1.00 98.31 94 VAL A C 1
ATOM 735 O O . VAL A 1 94 ? -6.961 14.536 5.217 1.00 98.31 94 VAL A O 1
ATOM 738 N N . GLY A 1 95 ? -5.307 13.860 6.613 1.00 98.19 95 GLY A N 1
ATOM 739 C CA . GLY A 1 95 ? -6.137 13.398 7.729 1.00 98.19 95 GLY A CA 1
ATOM 740 C C . GLY A 1 95 ? -6.441 11.898 7.738 1.00 98.19 95 GLY A C 1
ATOM 741 O O . GLY A 1 95 ? -7.227 11.456 8.569 1.00 98.19 95 GLY A O 1
ATOM 742 N N . LEU A 1 96 ? -5.840 11.116 6.838 1.00 98.50 96 LEU A N 1
ATOM 743 C CA . LEU A 1 96 ? -5.982 9.661 6.815 1.00 98.50 96 LEU A CA 1
ATOM 744 C C . LEU A 1 96 ? -4.798 9.011 7.535 1.00 98.50 96 LEU A C 1
ATOM 746 O O . LEU A 1 96 ? -3.711 8.870 6.971 1.00 98.50 96 LEU A O 1
ATOM 750 N N . GLU A 1 97 ? -5.001 8.626 8.793 1.00 97.25 97 GLU A N 1
ATOM 751 C CA . GLU A 1 97 ? -3.975 7.969 9.603 1.00 97.25 97 GLU A CA 1
ATOM 752 C C . GLU A 1 97 ? -4.182 6.455 9.659 1.00 97.25 97 GLU A C 1
ATOM 754 O O . GLU A 1 97 ? -5.212 5.972 10.123 1.00 97.25 97 GLU A O 1
ATOM 759 N N . PHE A 1 98 ? -3.161 5.708 9.236 1.00 98.50 98 PHE A N 1
ATOM 760 C CA . PHE A 1 98 ? -3.141 4.247 9.258 1.00 98.50 98 PHE A CA 1
ATOM 761 C C . PHE A 1 98 ? -1.964 3.757 10.119 1.00 98.50 98 PHE A C 1
ATOM 763 O O . PHE A 1 98 ? -0.845 3.644 9.612 1.00 98.50 98 PHE A O 1
ATOM 770 N N . PRO A 1 99 ? -2.168 3.518 11.427 1.00 98.19 99 PRO A N 1
ATOM 771 C CA . PRO A 1 99 ? -1.113 3.063 12.334 1.00 98.19 99 PRO A CA 1
ATOM 772 C C . PRO A 1 99 ? -0.639 1.631 12.059 1.00 98.19 99 PRO A C 1
ATOM 774 O O . PRO A 1 99 ? 0.445 1.259 12.506 1.00 98.19 99 PRO A O 1
ATOM 777 N N . PHE A 1 100 ? -1.420 0.832 11.329 1.00 98.75 100 PHE A N 1
ATOM 778 C CA . PHE A 1 100 ? -1.079 -0.545 10.996 1.00 98.75 100 PHE A CA 1
ATOM 779 C C . PHE A 1 100 ? -0.904 -0.700 9.491 1.00 98.75 100 PHE A C 1
ATOM 781 O O . PHE A 1 100 ? -1.683 -0.164 8.701 1.00 98.75 100 PHE A O 1
ATOM 788 N N . SER A 1 101 ? 0.110 -1.460 9.088 1.00 98.56 101 SER A N 1
ATOM 789 C CA . SER A 1 101 ? 0.321 -1.800 7.689 1.00 98.56 101 SER A CA 1
ATOM 790 C C . SER A 1 101 ? 0.912 -3.193 7.499 1.00 98.56 101 SER A C 1
ATOM 792 O O . SER A 1 101 ? 1.489 -3.790 8.416 1.00 98.56 101 SER A O 1
ATOM 794 N N . GLU A 1 102 ? 0.740 -3.696 6.282 1.00 98.31 102 GLU A N 1
ATOM 795 C CA . GLU A 1 102 ? 1.421 -4.861 5.734 1.00 98.31 102 GLU A CA 1
ATOM 796 C C . GLU A 1 102 ? 1.996 -4.480 4.369 1.00 98.31 102 GLU A C 1
ATOM 798 O O . GLU A 1 102 ? 1.361 -3.757 3.604 1.00 98.31 102 GLU A O 1
ATOM 803 N N . TYR A 1 103 ? 3.201 -4.952 4.064 1.00 98.00 103 TYR A N 1
ATOM 804 C CA . TYR A 1 103 ? 3.879 -4.677 2.802 1.00 98.00 103 TYR A CA 1
ATOM 805 C C . TYR A 1 103 ? 4.483 -5.968 2.254 1.00 98.00 103 TYR A C 1
ATOM 807 O O . TYR A 1 103 ? 5.267 -6.644 2.930 1.00 98.00 103 TYR A O 1
ATOM 815 N N . VAL A 1 104 ? 4.121 -6.316 1.023 1.00 96.94 104 VAL A N 1
ATOM 816 C CA . VAL A 1 104 ? 4.456 -7.597 0.401 1.00 96.94 104 VAL A CA 1
ATOM 817 C C . VAL A 1 104 ? 5.287 -7.366 -0.852 1.00 96.94 104 VAL A C 1
ATOM 819 O O . VAL A 1 104 ? 4.820 -6.807 -1.845 1.00 96.94 104 VAL A O 1
ATOM 822 N N . SER A 1 105 ? 6.522 -7.860 -0.806 1.00 94.69 105 SER A N 1
ATOM 823 C CA . SER A 1 105 ? 7.419 -7.949 -1.957 1.00 94.69 105 SER A CA 1
ATOM 824 C C . SER A 1 105 ? 7.353 -9.354 -2.549 1.00 94.69 105 SER A C 1
ATOM 826 O O . SER A 1 105 ? 7.795 -10.307 -1.902 1.00 94.69 105 SER A O 1
ATOM 828 N N . GLY A 1 106 ? 6.760 -9.469 -3.739 1.00 92.81 106 GLY A N 1
ATOM 829 C CA . GLY A 1 106 ? 6.757 -10.685 -4.552 1.00 92.81 106 GLY A CA 1
ATOM 830 C C . GLY A 1 106 ? 8.031 -10.835 -5.388 1.00 92.81 106 GLY A C 1
ATOM 831 O O . GLY A 1 106 ? 9.087 -10.326 -5.014 1.00 92.81 106 GLY A O 1
ATOM 832 N N . ALA A 1 107 ? 7.929 -11.548 -6.511 1.00 93.19 107 ALA A N 1
ATOM 833 C CA . ALA A 1 107 ? 9.055 -11.766 -7.421 1.00 93.19 107 ALA A CA 1
ATOM 834 C C . ALA A 1 107 ? 9.458 -10.515 -8.229 1.00 93.19 107 ALA A C 1
ATOM 836 O O . ALA A 1 107 ? 10.634 -10.372 -8.560 1.00 93.19 107 ALA A O 1
ATOM 837 N N . ASP A 1 108 ? 8.521 -9.601 -8.499 1.00 93.69 108 ASP A N 1
ATOM 838 C CA . ASP A 1 108 ? 8.816 -8.308 -9.116 1.00 93.69 108 ASP A CA 1
ATOM 839 C C . ASP A 1 108 ? 9.515 -7.403 -8.085 1.00 93.69 108 ASP A C 1
ATOM 841 O O . ASP A 1 108 ? 8.942 -7.125 -7.020 1.00 93.69 108 ASP A O 1
ATOM 845 N N . PRO A 1 109 ? 10.743 -6.937 -8.372 1.00 92.44 109 PRO A N 1
ATOM 846 C CA . PRO A 1 109 ? 11.521 -6.141 -7.430 1.00 92.44 109 PRO A CA 1
ATOM 847 C C . PRO A 1 109 ? 11.021 -4.699 -7.295 1.00 92.44 109 PRO A C 1
ATOM 849 O O . PRO A 1 109 ? 11.391 -4.037 -6.329 1.00 92.44 109 PRO A O 1
ATOM 852 N N . ASP A 1 110 ? 10.199 -4.224 -8.231 1.00 94.75 110 ASP A N 1
ATOM 853 C CA . ASP A 1 110 ? 9.834 -2.815 -8.361 1.00 94.75 110 ASP A CA 1
ATOM 854 C C . ASP A 1 110 ? 8.394 -2.534 -7.908 1.00 94.75 110 ASP A C 1
ATOM 856 O O . ASP A 1 110 ? 8.069 -1.414 -7.504 1.00 94.75 110 ASP A O 1
ATOM 860 N N . ARG A 1 111 ? 7.501 -3.529 -8.025 1.00 96.38 111 ARG A N 1
ATOM 861 C CA . ARG A 1 111 ? 6.055 -3.366 -7.806 1.00 96.38 111 ARG A CA 1
ATOM 862 C C . ARG A 1 111 ? 5.528 -4.312 -6.744 1.00 96.38 111 ARG A C 1
ATOM 864 O O . ARG A 1 111 ? 5.568 -5.533 -6.882 1.00 96.38 111 ARG A O 1
ATOM 871 N N . HIS A 1 112 ? 4.918 -3.723 -5.728 1.00 97.62 112 HIS A N 1
ATOM 872 C CA . HIS A 1 112 ? 4.551 -4.400 -4.494 1.00 97.62 112 HIS A CA 1
ATOM 873 C C . HIS A 1 112 ? 3.068 -4.225 -4.159 1.00 97.62 112 HIS A C 1
ATOM 875 O O . HIS A 1 112 ? 2.380 -3.350 -4.706 1.00 97.62 112 HIS A O 1
ATOM 881 N N . LEU A 1 113 ? 2.582 -5.075 -3.254 1.00 98.25 113 LEU A N 1
ATOM 882 C CA . LEU A 1 113 ? 1.285 -4.908 -2.600 1.00 98.25 113 LEU A CA 1
ATOM 883 C C . LEU A 1 113 ? 1.501 -4.290 -1.223 1.00 98.25 113 LEU A C 1
ATOM 885 O O . LEU A 1 113 ? 2.468 -4.618 -0.534 1.00 98.25 113 LEU A O 1
ATOM 889 N N . ALA A 1 114 ? 0.577 -3.441 -0.796 1.00 98.50 114 ALA A N 1
ATOM 890 C CA . ALA A 1 114 ? 0.543 -2.965 0.576 1.00 98.50 114 ALA A CA 1
ATOM 891 C C . ALA A 1 114 ? -0.893 -2.844 1.079 1.00 98.50 114 ALA A C 1
ATOM 893 O O . ALA A 1 114 ? -1.821 -2.611 0.308 1.00 98.50 114 ALA A O 1
ATOM 894 N N . LEU A 1 115 ? -1.065 -2.975 2.387 1.00 98.75 115 LEU A N 1
ATOM 895 C CA . LEU A 1 115 ? -2.311 -2.713 3.087 1.00 98.75 115 LEU A CA 1
ATOM 896 C C . LEU A 1 115 ? -2.042 -1.715 4.206 1.00 98.75 115 LEU A C 1
ATOM 898 O O . LEU A 1 115 ? -1.051 -1.828 4.926 1.00 98.75 115 LEU A O 1
ATOM 902 N N . LEU A 1 116 ? -2.926 -0.736 4.342 1.00 98.88 116 LEU A N 1
ATOM 903 C CA . LEU A 1 116 ? -2.936 0.262 5.400 1.00 98.88 116 LEU A CA 1
ATOM 904 C C . LEU A 1 116 ? -4.258 0.146 6.159 1.00 98.88 116 LEU A C 1
ATOM 906 O O . LEU A 1 116 ? -5.312 0.049 5.538 1.00 98.88 116 LEU A O 1
ATOM 910 N N . SER A 1 117 ? -4.218 0.146 7.487 1.00 98.75 117 SER A N 1
ATOM 911 C CA . SER A 1 117 ? -5.397 -0.074 8.327 1.00 98.75 117 SER A CA 1
ATOM 912 C C . SER A 1 117 ? -5.411 0.852 9.540 1.00 98.75 117 SER A C 1
ATOM 914 O O . SER A 1 117 ? -4.381 1.093 10.180 1.00 98.75 117 SER A O 1
ATOM 916 N N . ARG A 1 118 ? -6.605 1.361 9.866 1.00 98.44 118 ARG A N 1
ATOM 917 C CA . ARG A 1 118 ? -6.903 2.029 11.144 1.00 98.44 118 ARG A CA 1
ATOM 918 C C . ARG A 1 118 ? -6.956 1.039 12.310 1.00 98.44 118 ARG A C 1
ATOM 920 O O . ARG A 1 118 ? -6.703 1.422 13.448 1.00 98.44 118 ARG A O 1
ATOM 927 N N . PHE A 1 119 ? -7.248 -0.223 12.008 1.00 98.31 119 PHE A N 1
ATOM 928 C CA . PHE A 1 119 ? -7.450 -1.308 12.962 1.00 98.31 119 PHE A CA 1
ATOM 929 C C . PHE A 1 119 ? -6.239 -2.255 13.042 1.00 98.31 119 PHE A C 1
ATOM 931 O O . PHE A 1 119 ? -5.544 -2.426 12.029 1.00 98.31 119 PHE A O 1
ATOM 938 N N . PRO A 1 120 ? -5.985 -2.901 14.196 1.00 98.44 120 PRO A N 1
ATOM 939 C CA . PRO A 1 120 ? -4.862 -3.817 14.375 1.00 98.44 120 PRO A CA 1
ATOM 940 C C . PRO A 1 120 ? -4.858 -4.987 13.386 1.00 98.44 120 PRO A C 1
ATOM 942 O O . PRO A 1 120 ? -5.868 -5.660 13.194 1.00 98.44 120 PRO A O 1
ATOM 945 N N . ILE A 1 121 ? -3.686 -5.276 12.815 1.00 98.69 121 ILE A N 1
ATOM 946 C CA . ILE A 1 121 ? -3.428 -6.529 12.093 1.00 98.69 121 ILE A CA 1
ATOM 947 C C . ILE A 1 121 ? -2.974 -7.573 13.117 1.00 98.69 121 ILE A C 1
ATOM 949 O O . ILE A 1 121 ? -1.852 -7.481 13.630 1.00 98.69 121 ILE A O 1
ATOM 953 N N . VAL A 1 122 ? -3.843 -8.541 13.404 1.00 98.56 122 VAL A N 1
ATOM 954 C CA . VAL A 1 122 ? -3.646 -9.567 14.441 1.00 98.56 122 VAL A CA 1
ATOM 955 C C . VAL A 1 122 ? -2.978 -10.834 13.908 1.00 98.56 122 VAL A C 1
ATOM 957 O O . VAL A 1 122 ? -2.253 -11.490 14.652 1.00 98.56 122 VAL A O 1
ATOM 960 N N . GLU A 1 123 ? -3.119 -11.132 12.613 1.00 98.56 123 GLU A N 1
ATOM 961 C CA . GLU A 1 123 ? -2.406 -12.234 11.956 1.00 98.56 123 GLU A CA 1
ATOM 962 C C . GLU A 1 123 ? -1.897 -11.833 10.568 1.00 98.56 123 GLU A C 1
ATOM 964 O O . GLU A 1 123 ? -2.484 -10.982 9.896 1.00 98.56 123 GLU A O 1
ATOM 969 N N . ARG A 1 124 ? -0.793 -12.455 10.137 1.00 98.31 124 ARG A N 1
ATOM 970 C CA . ARG A 1 124 ? -0.152 -12.230 8.834 1.00 98.31 124 ARG A CA 1
ATOM 971 C C . ARG A 1 124 ? 0.183 -13.566 8.187 1.00 98.31 124 ARG A C 1
ATOM 973 O O .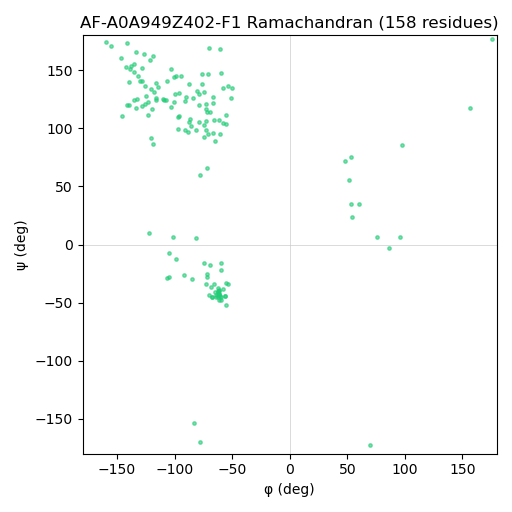 ARG A 1 124 ? 1.014 -14.307 8.708 1.00 98.31 124 ARG A O 1
ATOM 980 N N . HIS A 1 125 ? -0.428 -13.818 7.037 1.00 97.75 125 HIS A N 1
ATOM 981 C CA . HIS A 1 125 ? -0.294 -15.042 6.243 1.00 97.75 125 HIS A CA 1
ATOM 982 C C . HIS A 1 125 ? 0.198 -14.764 4.812 1.00 97.75 125 HIS A C 1
ATOM 984 O O . HIS A 1 125 ? 0.208 -15.668 3.979 1.00 97.75 125 HIS A O 1
ATOM 990 N N . SER A 1 126 ? 0.624 -13.527 4.523 1.00 96.94 126 SER A N 1
ATOM 991 C CA . SER A 1 126 ? 1.115 -13.096 3.210 1.00 96.94 126 SER A CA 1
ATOM 992 C C . SER A 1 126 ? 2.181 -14.033 2.633 1.00 96.94 126 SER A C 1
ATOM 994 O O . SER A 1 126 ? 3.162 -14.387 3.294 1.00 96.94 126 SER A O 1
ATOM 996 N N . ALA A 1 127 ? 2.044 -14.366 1.352 1.00 94.50 127 ALA A N 1
ATOM 997 C CA . ALA A 1 127 ? 2.914 -15.297 0.648 1.00 94.50 127 ALA A CA 1
ATOM 998 C C . ALA A 1 127 ? 3.676 -14.601 -0.490 1.00 94.50 127 ALA A C 1
ATOM 1000 O O . ALA A 1 127 ? 3.094 -13.996 -1.388 1.00 94.50 127 ALA A O 1
ATOM 1001 N N . LYS A 1 128 ? 5.010 -14.701 -0.444 1.00 90.94 128 LYS A N 1
ATOM 1002 C CA . LYS A 1 128 ? 5.941 -13.957 -1.319 1.00 90.94 128 LYS A CA 1
ATOM 1003 C C . LYS A 1 128 ? 6.566 -14.816 -2.417 1.00 90.94 128 LYS A C 1
ATOM 1005 O O . LYS A 1 128 ? 6.927 -14.313 -3.472 1.00 90.94 128 LYS A O 1
ATOM 1010 N N . THR A 1 129 ? 6.694 -16.116 -2.165 1.00 87.44 129 THR A N 1
ATOM 1011 C CA . THR A 1 129 ? 7.364 -17.071 -3.054 1.00 87.44 129 THR A CA 1
ATOM 1012 C C . THR A 1 129 ? 6.356 -18.114 -3.495 1.00 87.44 129 THR A C 1
ATOM 1014 O O . THR A 1 129 ? 6.193 -19.158 -2.867 1.00 87.44 129 THR A O 1
ATOM 1017 N N . LEU A 1 130 ? 5.634 -17.792 -4.561 1.00 90.12 130 LEU A N 1
ATOM 1018 C CA . LEU A 1 130 ? 4.577 -18.626 -5.112 1.00 90.12 130 LEU A CA 1
ATOM 1019 C C . LEU A 1 130 ? 4.809 -18.817 -6.597 1.00 90.12 130 LEU A C 1
ATOM 1021 O O . LEU A 1 130 ? 5.375 -17.950 -7.259 1.00 90.12 130 LEU A O 1
ATOM 1025 N N . PHE A 1 131 ? 4.338 -19.947 -7.103 1.00 94.31 131 PHE A N 1
ATOM 1026 C CA . PHE A 1 131 ? 4.459 -20.297 -8.505 1.00 94.31 131 PHE A CA 1
ATOM 1027 C C . PHE A 1 131 ? 3.136 -20.845 -9.018 1.00 94.31 131 PHE A C 1
ATOM 1029 O O . PHE A 1 131 ? 2.409 -21.499 -8.268 1.00 94.31 131 PHE A O 1
ATOM 1036 N N . PHE A 1 132 ? 2.860 -20.613 -10.292 1.00 94.00 132 PHE A N 1
ATOM 1037 C CA . PHE A 1 132 ? 1.720 -21.168 -11.005 1.00 94.00 132 PHE A CA 1
ATOM 1038 C C . PHE A 1 132 ? 2.169 -21.679 -12.372 1.00 94.00 132 PHE A C 1
ATOM 1040 O O . PHE A 1 132 ? 3.173 -21.222 -12.915 1.00 94.00 132 PHE A O 1
ATOM 1047 N N . ASP A 1 133 ? 1.430 -22.636 -12.921 1.00 96.38 133 ASP A N 1
ATOM 1048 C CA . ASP A 1 133 ? 1.725 -23.168 -14.246 1.00 96.38 133 ASP A CA 1
ATOM 1049 C C . ASP A 1 133 ? 0.953 -22.375 -15.304 1.00 96.38 133 ASP A C 1
ATOM 1051 O O . ASP A 1 133 ? -0.277 -22.292 -15.270 1.00 96.38 133 ASP A O 1
ATOM 1055 N N . LEU A 1 134 ? 1.675 -21.808 -16.267 1.00 94.31 134 LEU A N 1
ATOM 1056 C CA . LEU A 1 134 ? 1.123 -21.104 -17.418 1.00 94.31 134 LEU A CA 1
ATOM 1057 C C . LEU A 1 134 ? 1.756 -21.666 -18.688 1.00 94.31 134 LEU A C 1
ATOM 1059 O O . LEU A 1 134 ? 2.969 -21.626 -18.863 1.00 94.31 134 LEU A O 1
ATOM 1063 N N . ASN A 1 135 ? 0.940 -22.219 -19.587 1.00 94.62 135 ASN A N 1
ATOM 1064 C CA . ASN A 1 135 ? 1.411 -22.818 -20.845 1.00 94.62 135 ASN A CA 1
ATOM 1065 C C . ASN A 1 135 ? 2.517 -23.883 -20.660 1.00 94.62 135 ASN A C 1
ATOM 1067 O O . ASN A 1 135 ? 3.421 -24.001 -21.486 1.00 94.62 135 ASN A O 1
ATOM 1071 N N . GLY A 1 136 ? 2.451 -24.658 -19.571 1.00 94.88 136 GLY A N 1
ATOM 1072 C CA . GLY A 1 136 ? 3.445 -25.688 -19.245 1.00 94.88 136 GLY A CA 1
ATOM 1073 C C . GLY A 1 136 ? 4.767 -25.148 -18.690 1.00 94.88 136 GLY A C 1
ATOM 1074 O O . GLY A 1 136 ? 5.700 -25.927 -18.504 1.00 94.88 136 GLY A O 1
ATOM 1075 N N . GLN A 1 137 ? 4.855 -23.843 -18.425 1.00 95.69 137 GLN A N 1
ATOM 1076 C CA . GLN A 1 137 ? 5.981 -23.213 -17.743 1.00 95.69 137 GLN A CA 1
ATOM 1077 C C . GLN A 1 137 ? 5.577 -22.820 -16.327 1.00 95.69 137 GLN A C 1
ATOM 1079 O O . GLN A 1 137 ? 4.454 -22.376 -16.090 1.00 95.69 137 GLN A O 1
ATOM 1084 N N . ARG A 1 138 ? 6.504 -23.005 -15.386 1.00 96.06 138 ARG A N 1
ATOM 1085 C CA . ARG A 1 138 ? 6.310 -22.630 -13.989 1.00 96.06 138 ARG A CA 1
ATOM 1086 C C . ARG A 1 138 ? 6.720 -21.174 -13.809 1.00 96.06 138 ARG A C 1
ATOM 1088 O O . ARG A 1 138 ? 7.911 -20.877 -13.766 1.00 96.06 138 ARG A O 1
ATOM 1095 N N . GLU A 1 139 ? 5.732 -20.306 -13.674 1.00 96.19 139 GLU A N 1
ATOM 1096 C CA . GLU A 1 139 ? 5.906 -18.861 -13.550 1.00 96.19 139 GLU A CA 1
ATOM 1097 C C . GLU A 1 139 ? 5.790 -18.417 -12.087 1.00 96.19 139 GLU A C 1
ATOM 1099 O O . GLU A 1 139 ? 4.993 -18.986 -11.331 1.00 96.19 139 GLU A O 1
ATOM 1104 N N . PRO A 1 140 ? 6.567 -17.417 -11.641 1.00 95.06 140 PRO A N 1
ATOM 1105 C CA . PRO A 1 140 ? 6.415 -16.850 -10.312 1.00 95.06 140 PRO A CA 1
ATOM 1106 C C . PRO A 1 140 ? 5.189 -15.928 -10.233 1.00 95.06 140 PRO A C 1
ATOM 1108 O O . PRO A 1 140 ? 4.861 -15.202 -11.169 1.00 95.06 140 PRO A O 1
ATOM 1111 N N . VAL A 1 141 ? 4.530 -15.884 -9.074 1.00 95.00 141 VAL A N 1
ATOM 1112 C CA . VAL A 1 141 ? 3.547 -14.827 -8.792 1.00 95.00 141 VAL A CA 1
ATOM 1113 C C . VAL A 1 141 ? 4.299 -13.522 -8.536 1.00 95.00 141 VAL A C 1
ATOM 1115 O O . VAL A 1 141 ? 4.887 -13.317 -7.475 1.00 95.00 141 VAL A O 1
ATOM 1118 N N . GLU A 1 142 ? 4.237 -12.617 -9.507 1.00 94.31 142 GLU A N 1
ATOM 1119 C CA . GLU A 1 142 ? 5.018 -11.376 -9.533 1.00 94.31 142 GLU A CA 1
ATOM 1120 C C . GLU A 1 142 ? 4.799 -10.468 -8.313 1.00 94.31 142 GLU A C 1
ATOM 1122 O O . GLU A 1 142 ? 5.736 -9.866 -7.801 1.00 94.31 142 GLU A O 1
ATOM 1127 N N . ARG A 1 143 ? 3.566 -10.365 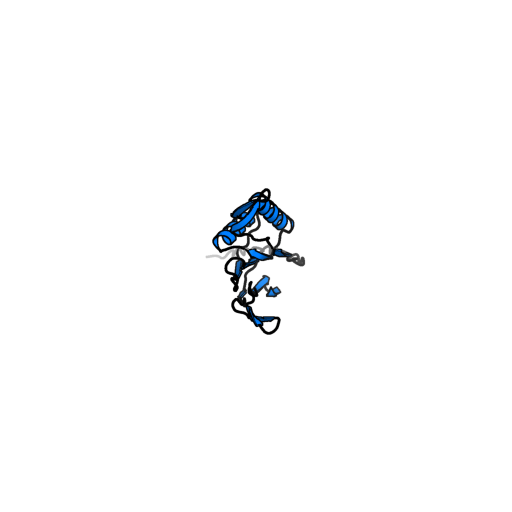-7.806 1.00 93.69 143 ARG A N 1
ATOM 1128 C CA . ARG A 1 143 ? 3.220 -9.461 -6.689 1.00 93.69 143 ARG A CA 1
ATOM 1129 C C . ARG A 1 143 ? 3.163 -10.148 -5.320 1.00 93.69 143 ARG A C 1
ATOM 1131 O O . ARG A 1 143 ? 3.132 -9.461 -4.303 1.00 93.69 143 ARG A O 1
ATOM 1138 N N . GLY A 1 144 ? 3.162 -11.481 -5.291 1.00 94.50 144 GLY A N 1
ATOM 1139 C CA . GLY A 1 144 ? 2.763 -12.268 -4.121 1.00 94.50 144 GLY A CA 1
ATOM 1140 C C . GLY A 1 144 ? 1.258 -12.188 -3.819 1.00 94.50 144 GLY A C 1
ATOM 1141 O O . GLY A 1 144 ? 0.486 -11.619 -4.592 1.00 94.50 144 GLY A O 1
ATOM 1142 N N . PHE A 1 145 ? 0.855 -12.756 -2.682 1.00 96.12 145 PHE A N 1
ATOM 1143 C CA . PHE A 1 145 ? -0.467 -12.570 -2.078 1.00 96.12 145 PHE A CA 1
ATOM 1144 C C . PHE A 1 145 ? -0.314 -11.872 -0.731 1.00 96.12 145 PHE A C 1
ATOM 1146 O O . PHE A 1 145 ? 0.448 -12.325 0.125 1.00 96.12 145 PHE A O 1
ATOM 1153 N N . LEU A 1 146 ? -1.037 -10.769 -0.556 1.00 97.88 146 LEU A N 1
ATOM 1154 C CA . LEU A 1 146 ? -1.238 -10.145 0.744 1.00 97.88 146 LEU A CA 1
ATOM 1155 C C . LEU A 1 146 ? -2.401 -10.865 1.422 1.00 97.88 146 LEU A C 1
ATOM 1157 O O . LEU A 1 146 ? -3.446 -11.013 0.799 1.00 97.88 146 LEU A O 1
ATOM 1161 N N . ASP A 1 147 ? -2.178 -11.348 2.642 1.00 98.06 147 ASP A N 1
ATOM 1162 C CA . ASP A 1 147 ? -3.176 -12.090 3.418 1.00 98.06 147 ASP A CA 1
ATOM 1163 C C . ASP A 1 147 ? -2.996 -11.753 4.896 1.00 98.06 147 ASP A C 1
ATOM 1165 O O . ASP A 1 147 ? -1.972 -12.081 5.510 1.00 98.06 147 ASP A O 1
ATOM 1169 N N . VAL A 1 148 ? -3.959 -11.034 5.458 1.00 98.69 148 VAL A N 1
ATOM 1170 C CA . VAL A 1 148 ? -3.922 -10.575 6.847 1.00 98.69 148 VAL A CA 1
ATOM 1171 C C . VAL A 1 148 ? -5.274 -10.744 7.516 1.00 98.69 148 VAL A C 1
ATOM 1173 O O . VAL A 1 148 ? -6.318 -10.677 6.873 1.00 98.69 148 VAL A O 1
ATOM 1176 N N . ILE A 1 149 ? -5.260 -10.896 8.839 1.00 98.69 149 ILE A N 1
ATOM 1177 C CA . ILE A 1 149 ? -6.469 -10.796 9.660 1.00 98.69 149 ILE A CA 1
ATOM 1178 C C . ILE A 1 149 ? -6.416 -9.486 10.437 1.00 98.69 149 ILE A C 1
ATOM 1180 O O . ILE A 1 149 ? -5.451 -9.209 11.154 1.00 98.69 149 ILE A O 1
ATOM 1184 N N . ILE A 1 150 ? -7.461 -8.681 10.273 1.00 98.56 150 ILE A N 1
ATOM 1185 C CA . ILE A 1 150 ? -7.636 -7.365 10.878 1.00 98.56 150 ILE A CA 1
ATOM 1186 C C . ILE A 1 150 ? -8.742 -7.464 11.926 1.00 98.56 150 ILE A C 1
ATOM 1188 O O . ILE A 1 150 ? -9.858 -7.875 11.614 1.00 98.56 150 ILE A O 1
ATOM 1192 N N . GLU A 1 151 ? -8.454 -7.063 13.160 1.00 97.94 151 GLU A N 1
ATOM 1193 C CA . GLU A 1 151 ? -9.459 -6.982 14.221 1.00 97.94 151 GLU A CA 1
ATOM 1194 C C . GLU A 1 151 ? -10.121 -5.604 14.199 1.00 97.94 151 GLU A C 1
ATOM 1196 O O . GLU A 1 151 ? -9.588 -4.639 14.740 1.00 97.94 151 GLU A O 1
ATOM 1201 N N . VAL A 1 152 ? -11.281 -5.506 13.549 1.00 96.00 152 VAL A N 1
ATOM 1202 C CA . VAL A 1 152 ? -12.063 -4.260 13.478 1.00 96.00 152 VAL A CA 1
ATOM 1203 C C . VAL A 1 152 ? -12.611 -3.903 14.859 1.00 96.00 152 VAL A C 1
ATOM 1205 O O . VAL A 1 152 ? -12.545 -2.753 15.285 1.00 96.00 152 VAL A O 1
ATOM 1208 N N . ASN A 1 153 ? -13.156 -4.898 15.560 1.00 93.06 153 ASN A N 1
ATOM 1209 C CA . ASN A 1 153 ? -13.594 -4.806 16.949 1.00 93.06 153 ASN A CA 1
ATOM 1210 C C . ASN A 1 153 ? -13.585 -6.215 17.586 1.00 93.06 153 ASN A C 1
ATOM 1212 O O . ASN A 1 153 ? -13.455 -7.204 16.863 1.00 93.06 153 ASN A O 1
ATOM 1216 N N . PRO A 1 154 ? -13.774 -6.354 18.914 1.00 91.50 154 PRO A N 1
ATOM 1217 C CA . PRO A 1 154 ? -13.688 -7.655 19.590 1.00 91.50 154 PRO A CA 1
ATOM 1218 C C . PRO A 1 154 ? -14.670 -8.735 19.105 1.00 91.50 154 PRO A C 1
ATOM 1220 O O . PRO A 1 154 ? -14.497 -9.905 19.435 1.00 91.50 154 PRO A O 1
ATOM 1223 N N . ALA A 1 155 ? -15.720 -8.362 18.369 1.00 92.19 155 ALA A N 1
ATOM 1224 C CA . ALA A 1 155 ? -16.713 -9.282 17.821 1.00 92.19 155 ALA A CA 1
ATOM 1225 C C . ALA A 1 155 ? -16.553 -9.525 16.309 1.00 92.19 155 ALA A C 1
ATOM 1227 O O . ALA A 1 155 ? -17.253 -10.379 15.764 1.00 92.19 155 ALA A O 1
ATOM 1228 N N . PHE A 1 156 ? -15.663 -8.796 15.623 1.00 93.31 156 PHE A N 1
ATOM 1229 C CA . PHE A 1 156 ? -15.511 -8.871 14.173 1.00 93.31 156 PHE A CA 1
ATOM 1230 C C . PHE A 1 156 ? -14.049 -8.776 13.729 1.00 93.31 156 PHE A C 1
ATOM 1232 O O . PHE A 1 156 ? -13.370 -7.763 13.916 1.00 93.31 156 PHE A O 1
ATOM 1239 N N . GLN A 1 157 ? -13.602 -9.836 13.060 1.00 96.38 157 GLN A N 1
ATOM 1240 C CA . GLN A 1 157 ? -12.325 -9.894 12.366 1.00 96.38 157 GLN A CA 1
ATOM 1241 C C . GLN A 1 157 ? -12.565 -10.029 10.864 1.00 96.38 157 GLN A C 1
ATOM 1243 O O . GLN A 1 157 ? -13.398 -10.823 10.424 1.00 96.38 157 GLN A O 1
ATOM 1248 N N . LEU A 1 158 ? -11.814 -9.261 10.080 1.00 96.25 158 LEU A N 1
ATOM 1249 C CA . LEU A 1 158 ? -11.842 -9.288 8.626 1.00 96.25 158 LEU A CA 1
ATOM 1250 C C . LEU A 1 158 ? -10.541 -9.9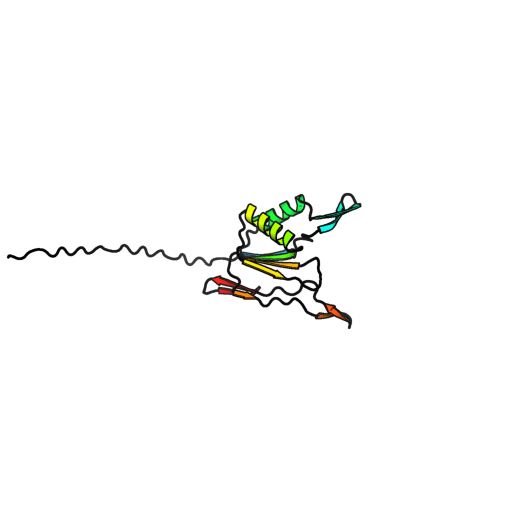06 8.116 1.00 96.25 158 LEU A C 1
ATOM 1252 O O . LEU A 1 158 ? -9.461 -9.404 8.422 1.00 96.25 158 LEU A O 1
ATOM 1256 N N . ARG A 1 159 ? -10.646 -10.964 7.310 1.00 97.69 159 ARG A N 1
ATOM 1257 C CA . ARG A 1 159 ? -9.515 -11.464 6.525 1.00 97.69 159 ARG A CA 1
ATOM 1258 C C . ARG A 1 159 ? -9.508 -10.772 5.167 1.00 97.69 159 ARG A C 1
ATOM 1260 O O . ARG A 1 159 ? -10.535 -10.776 4.488 1.00 97.69 159 ARG A O 1
ATOM 1267 N N . VAL A 1 160 ? -8.371 -10.180 4.818 1.00 93.62 160 VAL A N 1
ATOM 1268 C CA . VAL A 1 160 ? -8.128 -9.468 3.556 1.00 93.62 160 VAL A CA 1
ATOM 1269 C C . VAL A 1 160 ? -6.989 -10.139 2.823 1.00 93.62 160 VAL A C 1
ATOM 1271 O O . VAL A 1 160 ? -5.955 -10.365 3.490 1.00 93.62 160 VAL A O 1
#

pLDDT: mean 89.11, std 16.95, range [38.0, 98.88]

Radius of gyration: 25.26 Å; Cα contacts (8 Å, |Δi|>4): 270; chains: 1; bounding box: 39×42×104 Å

Secondary structure (DSSP, 8-state):
----------------------------EEEEEEEEES-EEEEETTEEEEESSPHHHHHHHHHHHHHH--SEEEEEEE--HHHHHHHHHHHHHTT----EEEEE--S-SS-EEEEEESS-EEEE--B-S-EEEETTEEEE-TT-B--EEEEEETTEEEE-

Nearest PDB structures (foldseek):
  8j2f-assembly1_B  TM=6.983E-01  e=1.338E-03  Homo sapiens
  8ka3-assembly1_A  TM=5.925E-01  e=1.364E-01  Arabidopsis thaliana
  5hfj-assembly1_A  TM=4.787E-01  e=1.255E+00  Helicobacter pylori 26695
  5hfj-assembly1_B  TM=5.348E-01  e=2.631E+00  Helicobacter pylori 26695
  4rck-assembly1_A  TM=3.569E-01  e=1.043E+00  Aliivibrio fischeri ES114

Mean predicted aligned error: 8.89 Å

Sequence (160 aa):
MPLGKILSLVAAGLFLLSGTALGEEAVTFAHYNVENYLEMNRRDGGQAVFGPKPEREKKVLVRIIKEIHPDILGVAEMGPPDQFQEFQKRLKDVGLEFPFSEYVSGADPDRHLALLSRFPIVERHSAKTLFFDLNGQREPVERGFLDVIIEVNPAFQLRV

Solvent-accessible surface area (backbone atoms only — not comparable to full-atom values): 9574 Å² total; per-residue (Å²): 139,86,88,88,82,86,82,83,79,82,79,82,78,82,78,78,77,75,74,74,76,85,62,83,80,80,78,43,76,44,76,45,74,61,74,52,42,30,71,42,81,38,79,55,99,85,40,83,42,79,42,62,54,53,67,71,56,54,54,50,52,52,50,55,50,56,74,67,58,53,49,30,40,37,36,33,36,34,21,55,73,70,50,46,52,51,50,52,49,56,37,39,78,74,73,49,68,53,89,28,74,50,78,37,65,19,68,36,92,60,37,18,33,36,37,37,19,63,40,53,68,78,44,82,68,53,44,40,87,47,71,48,79,54,97,88,39,82,40,68,37,43,42,38,46,75,34,35,32,29,42,74,47,102,90,43,72,47,76,78